Protein AF-A0A8T5ZTT2-F1 (afdb_monomer)

Mean predi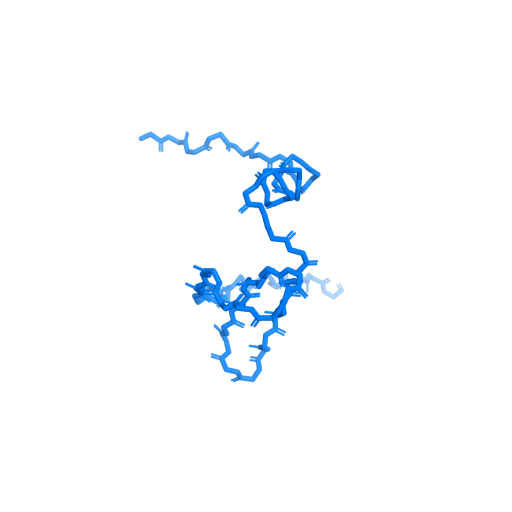cted aligned error: 7.63 Å

Secondary structure (DSSP, 8-state):
-PPP---HHHHHHHHHHTT--EEEEETTTTEEEEE-TT--EEEEEE----------

InterPro domains:
  IPR009833 Uncharacterised protein DUF1398 [PF07166] (2-46)
  IPR036696 YdfO-like superfamily [G3DSA:3.30.1810.10] (1-48)
  IPR036696 YdfO-like superfamily [SSF160419] (2-48)

Foldseek 3Di:
DPPDPDDPVVVVVVLVVVQFPDWDCDVVVQKIWTAHPVRHTDDMDGNPPPPPPPDD

Nearest PDB structures (foldseek):
  2hh8-assembly1_A  TM=9.289E-01  e=3.143E-06  Escherichia coli
  5yrx-assembly1_A-2  TM=5.124E-01  e=1.607E+00  Mycobacterium tuberculosis H37Rv
  2x8n-assembly1_A  TM=4.933E-01  e=3.639E+00  Chromobacterium violaceum ATCC 12472
  1pug-assembly2_D  TM=3.931E-01  e=3.639E+00  Escherichia coli

Solvent-accessible surface area (backbone atoms only — not comparable to full-atom values): 3594 Å² total; per-residue (Å²): 132,84,76,78,87,69,51,72,67,58,51,52,52,51,42,47,73,71,50,42,67,42,78,47,77,41,72,91,77,37,32,31,40,32,15,31,82,89,65,49,80,76,50,73,48,72,54,73,83,76,79,69,78,73,81,129

Organism: Escherichia coli (NCBI:txid562)

Radius of gyration: 13.53 Å; Cα contacts (8 Å, |Δi|>4): 62; chains: 1; bounding box: 33×32×26 Å

Structure (mmCIF, N/CA/C/O backbone):
data_AF-A0A8T5ZTT2-F1
#
_entry.id   AF-A0A8T5ZTT2-F1
#
loop_
_atom_site.group_PDB
_atom_site.id
_atom_site.type_symbol
_atom_site.label_atom_id
_atom_site.label_alt_id
_atom_site.label_comp_id
_atom_site.label_asym_id
_atom_site.label_entity_id
_atom_site.label_seq_id
_atom_site.pdbx_PDB_ins_code
_atom_site.Cartn_x
_atom_site.Cartn_y
_atom_site.Cartn_z
_atom_site.occupancy
_atom_site.B_iso_or_equiv
_atom_site.auth_seq_id
_atom_site.auth_comp_id
_atom_site.auth_asym_id
_atom_site.auth_atom_id
_atom_site.pdbx_PDB_model_num
ATOM 1 N N . LEU A 1 1 ? 14.831 12.950 15.647 1.00 40.56 1 LEU A N 1
ATOM 2 C CA . LEU A 1 1 ? 14.753 13.290 14.208 1.00 40.56 1 LEU A CA 1
ATOM 3 C C . LEU A 1 1 ? 13.328 13.729 13.889 1.00 40.56 1 LEU A C 1
ATOM 5 O O . LEU A 1 1 ? 12.436 12.895 13.950 1.00 40.56 1 LEU A O 1
ATOM 9 N N . LYS A 1 2 ? 13.080 15.021 13.630 1.00 44.66 2 LYS A N 1
ATOM 10 C CA . LYS A 1 2 ? 11.777 15.455 13.100 1.00 44.66 2 LYS A CA 1
ATOM 11 C C . LYS A 1 2 ? 11.678 14.930 11.666 1.00 44.66 2 LYS A C 1
ATOM 13 O O . LYS A 1 2 ? 12.525 15.277 10.845 1.00 44.66 2 LYS A O 1
ATOM 18 N 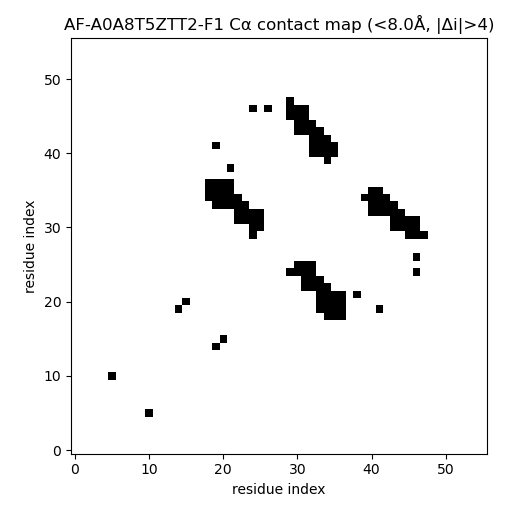N . SER A 1 3 ? 10.717 14.043 11.407 1.00 61.03 3 SER A N 1
ATOM 19 C CA . SER A 1 3 ? 10.404 13.577 10.054 1.00 61.03 3 SER A CA 1
ATOM 20 C C . SER A 1 3 ? 10.173 14.805 9.175 1.00 61.03 3 SER A C 1
ATOM 22 O O . SER A 1 3 ? 9.405 15.684 9.566 1.00 61.03 3 SER A O 1
ATOM 24 N N . ARG A 1 4 ? 10.872 14.918 8.040 1.00 69.50 4 ARG A N 1
ATOM 25 C CA . ARG A 1 4 ? 10.543 15.952 7.054 1.00 69.50 4 ARG A CA 1
ATOM 26 C C . ARG A 1 4 ? 9.096 15.707 6.641 1.00 69.50 4 ARG A C 1
ATOM 28 O O . ARG A 1 4 ? 8.779 14.610 6.187 1.00 69.50 4 ARG A O 1
ATOM 35 N N . GLU A 1 5 ? 8.231 16.696 6.835 1.00 74.62 5 GLU A N 1
ATOM 36 C CA . GLU A 1 5 ? 6.863 16.632 6.334 1.00 74.62 5 GLU A CA 1
ATOM 37 C C . GLU A 1 5 ? 6.931 16.531 4.809 1.00 74.62 5 GLU A C 1
ATOM 39 O O . GLU A 1 5 ? 7.286 17.484 4.116 1.00 74.62 5 GLU A O 1
ATOM 44 N N . ILE A 1 6 ? 6.684 15.332 4.284 1.00 84.44 6 ILE A N 1
ATOM 45 C CA . ILE A 1 6 ? 6.567 15.118 2.846 1.00 84.44 6 ILE A CA 1
ATOM 46 C C . ILE A 1 6 ? 5.183 15.572 2.400 1.00 84.44 6 ILE A C 1
ATOM 48 O O . ILE A 1 6 ? 4.181 15.342 3.081 1.00 84.44 6 ILE A O 1
ATOM 52 N N . THR A 1 7 ? 5.108 16.191 1.227 1.00 91.25 7 THR A N 1
ATOM 53 C CA . THR A 1 7 ? 3.809 16.513 0.636 1.00 91.25 7 THR A CA 1
ATOM 54 C C . THR A 1 7 ? 3.054 15.228 0.294 1.00 91.25 7 THR A C 1
ATOM 56 O O . THR A 1 7 ? 3.648 14.195 -0.034 1.00 91.25 7 THR A O 1
ATOM 59 N N . PHE A 1 8 ? 1.722 15.290 0.287 1.00 87.56 8 PHE A N 1
ATOM 60 C CA . PHE A 1 8 ? 0.904 14.144 -0.114 1.00 87.56 8 PHE A CA 1
ATOM 61 C C . PHE A 1 8 ? 1.191 13.684 -1.555 1.00 87.56 8 PHE A C 1
ATOM 63 O O . PHE A 1 8 ? 1.116 12.498 -1.877 1.00 87.56 8 PHE A O 1
ATOM 70 N N . GLN A 1 9 ? 1.554 14.612 -2.444 1.00 92.12 9 GLN A N 1
ATOM 71 C CA . GLN A 1 9 ? 1.941 14.283 -3.814 1.00 92.12 9 GLN A CA 1
ATOM 72 C C . GLN A 1 9 ? 3.233 13.462 -3.860 1.00 92.12 9 GLN A C 1
ATOM 74 O O . GLN A 1 9 ? 3.302 12.471 -4.588 1.00 92.12 9 GLN A O 1
ATOM 79 N N . GLU A 1 10 ? 4.244 13.855 -3.090 1.00 94.25 10 GLU A N 1
ATOM 80 C CA . GLU A 1 10 ? 5.519 13.143 -3.030 1.00 94.25 10 GLU A CA 1
ATOM 81 C C . GLU A 1 10 ? 5.367 11.765 -2.388 1.00 94.25 10 GLU A C 1
ATOM 83 O O . GLU A 1 10 ? 5.896 10.781 -2.901 1.00 94.25 10 GLU A O 1
ATOM 88 N N . TYR A 1 11 ? 4.530 11.665 -1.356 1.00 91.94 11 TYR A N 1
ATOM 89 C CA . TYR A 1 11 ? 4.123 10.390 -0.780 1.00 91.94 11 TYR A CA 1
ATOM 90 C C . TYR A 1 11 ? 3.511 9.443 -1.827 1.00 91.94 11 TYR A C 1
ATOM 92 O O . TYR A 1 11 ? 3.994 8.323 -2.000 1.00 91.94 11 TYR A O 1
ATOM 100 N N . ARG A 1 12 ? 2.515 9.899 -2.603 1.00 93.44 12 ARG A N 1
ATOM 101 C CA . ARG A 1 12 ? 1.914 9.083 -3.678 1.00 93.44 12 ARG A CA 1
ATOM 102 C C . ARG A 1 12 ? 2.923 8.697 -4.759 1.00 93.44 12 ARG A C 1
ATOM 104 O O . ARG A 1 12 ? 2.873 7.578 -5.262 1.00 93.44 12 ARG A O 1
ATOM 111 N N . ARG A 1 13 ? 3.852 9.594 -5.106 1.00 96.12 13 ARG A N 1
ATOM 112 C CA . ARG A 1 13 ? 4.930 9.298 -6.063 1.00 96.12 13 ARG A CA 1
ATOM 113 C C . ARG A 1 13 ? 5.842 8.187 -5.543 1.00 96.12 13 ARG A C 1
ATOM 115 O O . ARG A 1 13 ? 6.217 7.310 -6.315 1.00 96.12 13 ARG A O 1
ATOM 122 N N . ASN A 1 14 ? 6.177 8.207 -4.256 1.00 95.31 14 ASN A N 1
ATOM 123 C CA . ASN A 1 14 ? 6.993 7.168 -3.634 1.00 95.31 14 ASN A CA 1
ATOM 124 C C . ASN A 1 14 ? 6.261 5.819 -3.596 1.00 95.31 14 ASN A C 1
ATOM 126 O O . ASN A 1 14 ? 6.872 4.807 -3.922 1.00 95.31 14 ASN A O 1
ATOM 130 N N . LEU A 1 15 ? 4.953 5.801 -3.306 1.00 96.00 15 LEU A N 1
ATOM 131 C CA . LEU A 1 15 ? 4.138 4.581 -3.387 1.00 96.00 15 LEU A CA 1
ATOM 132 C C . LEU A 1 15 ? 4.122 3.991 -4.805 1.00 96.00 15 LEU A C 1
ATOM 134 O O . LEU A 1 15 ? 4.367 2.799 -4.975 1.00 96.00 15 LEU A O 1
ATOM 138 N N . ALA A 1 16 ? 3.903 4.824 -5.827 1.00 96.50 16 ALA A N 1
ATOM 139 C CA . ALA A 1 16 ? 3.921 4.375 -7.219 1.00 96.50 16 ALA A CA 1
ATOM 140 C C . ALA A 1 16 ? 5.294 3.802 -7.619 1.00 96.50 16 ALA A C 1
ATOM 142 O O . ALA A 1 16 ? 5.367 2.743 -8.237 1.00 96.50 16 ALA A O 1
ATOM 143 N N . LYS A 1 17 ? 6.392 4.456 -7.209 1.00 97.38 17 LYS A N 1
ATOM 144 C CA . LYS A 1 17 ? 7.760 3.944 -7.412 1.00 97.38 17 LYS A CA 1
ATOM 145 C C . LYS A 1 17 ? 8.010 2.608 -6.706 1.00 97.38 17 LYS A C 1
ATOM 147 O O . LYS A 1 17 ? 8.787 1.808 -7.210 1.00 97.38 17 LYS A O 1
ATOM 152 N N . ALA A 1 18 ? 7.356 2.364 -5.571 1.00 96.06 18 ALA A N 1
ATOM 153 C CA . ALA A 1 18 ? 7.432 1.109 -4.826 1.00 96.06 18 ALA A CA 1
ATOM 154 C C . ALA A 1 18 ? 6.537 -0.010 -5.400 1.00 96.06 18 ALA A C 1
ATOM 156 O O . ALA A 1 18 ? 6.436 -1.076 -4.800 1.00 96.06 18 ALA A O 1
ATOM 157 N N . GLY A 1 19 ? 5.872 0.215 -6.539 1.00 97.38 19 GLY A N 1
ATOM 158 C CA . GLY A 1 19 ? 5.023 -0.785 -7.191 1.00 97.38 19 GLY A CA 1
ATOM 159 C C . GLY A 1 19 ? 3.593 -0.856 -6.652 1.00 97.38 19 GLY A C 1
ATOM 160 O O . GLY A 1 19 ? 2.843 -1.754 -7.032 1.00 97.38 19 GLY A O 1
ATOM 161 N N . VAL A 1 20 ? 3.184 0.089 -5.798 1.00 98.00 20 VAL A N 1
ATOM 162 C CA . VAL A 1 20 ? 1.792 0.180 -5.348 1.00 98.00 20 VAL A CA 1
ATOM 163 C C . VAL A 1 20 ? 0.925 0.654 -6.507 1.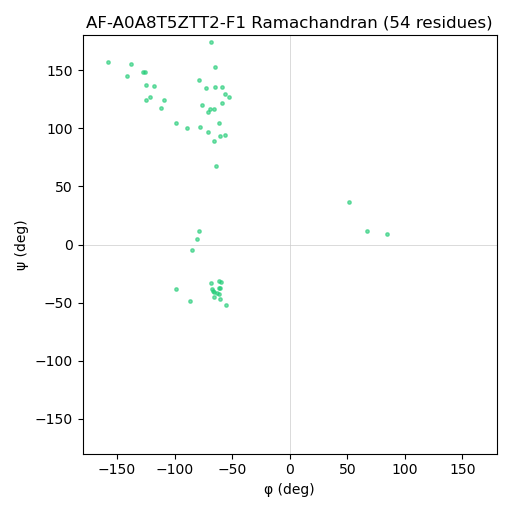00 98.00 20 VAL A C 1
ATOM 165 O O . VAL A 1 20 ? 1.013 1.803 -6.940 1.00 98.00 20 VAL A O 1
ATOM 168 N N . PHE A 1 21 ? 0.042 -0.226 -6.964 1.00 97.62 21 PHE A N 1
ATOM 169 C CA . PHE A 1 21 ? -0.958 0.076 -7.981 1.00 97.62 21 PHE A CA 1
ATOM 170 C C . PHE A 1 21 ? -2.323 0.382 -7.361 1.00 97.62 21 PHE A C 1
ATOM 172 O O . PHE A 1 21 ? -3.026 1.290 -7.800 1.00 97.62 21 PHE A O 1
ATOM 179 N N . ARG A 1 22 ? -2.690 -0.345 -6.298 1.00 97.50 22 ARG A N 1
ATOM 180 C CA . ARG A 1 22 ? -3.960 -0.168 -5.589 1.00 97.50 22 ARG A CA 1
ATOM 181 C C . ARG A 1 22 ? -3.706 0.076 -4.108 1.00 97.50 22 ARG A C 1
ATOM 183 O O . ARG A 1 22 ? -3.097 -0.740 -3.428 1.00 97.50 22 ARG A O 1
ATOM 190 N N . TRP A 1 23 ? -4.224 1.188 -3.600 1.00 95.75 23 TRP A N 1
ATOM 191 C CA . TRP A 1 23 ? -4.260 1.501 -2.173 1.00 95.75 23 TRP A CA 1
ATOM 192 C C . TRP A 1 23 ? -5.724 1.476 -1.716 1.00 95.75 23 TRP A C 1
ATOM 194 O O . TRP A 1 23 ? -6.540 2.272 -2.174 1.00 95.75 23 TRP A O 1
ATOM 204 N N . VAL A 1 24 ? -6.050 0.562 -0.797 1.00 96.62 24 VAL A N 1
ATOM 205 C CA . VAL A 1 24 ? -7.363 0.471 -0.145 1.00 96.62 24 VAL A CA 1
ATOM 206 C C . VAL A 1 24 ? -7.273 0.898 1.315 1.00 96.62 24 VAL A C 1
ATOM 208 O O . VAL A 1 24 ? -6.504 0.341 2.093 1.00 96.62 24 VAL A O 1
ATOM 211 N N . THR A 1 25 ? -8.089 1.874 1.699 1.00 95.31 25 THR A N 1
ATOM 212 C CA . THR A 1 25 ? -8.279 2.287 3.095 1.00 95.31 25 THR A CA 1
ATOM 213 C C . THR A 1 25 ? -9.560 1.635 3.606 1.00 95.31 25 THR A C 1
ATOM 215 O O . THR A 1 25 ? -10.650 2.077 3.253 1.00 95.31 25 THR A O 1
ATOM 218 N N . ASN A 1 26 ? -9.444 0.589 4.423 1.00 94.38 26 ASN A N 1
ATOM 219 C CA . ASN A 1 26 ? -10.588 -0.020 5.090 1.00 94.38 26 ASN A CA 1
ATOM 220 C C . ASN A 1 26 ? -10.818 0.670 6.441 1.00 94.38 26 ASN A C 1
ATOM 222 O O . ASN A 1 26 ? -10.136 0.400 7.431 1.00 94.38 26 ASN A O 1
ATOM 226 N N . ILE A 1 27 ? -11.790 1.582 6.471 1.00 91.00 27 ILE A N 1
ATOM 227 C CA . ILE A 1 27 ? -12.117 2.365 7.667 1.00 91.00 27 ILE A CA 1
ATOM 228 C C . ILE A 1 27 ? -12.722 1.472 8.757 1.00 91.00 27 ILE A C 1
ATOM 230 O O . ILE A 1 27 ? -12.453 1.694 9.934 1.00 91.00 27 ILE A O 1
ATOM 234 N N . HIS A 1 28 ? -13.481 0.434 8.401 1.00 91.12 28 HIS A N 1
ATOM 235 C CA . HIS A 1 28 ?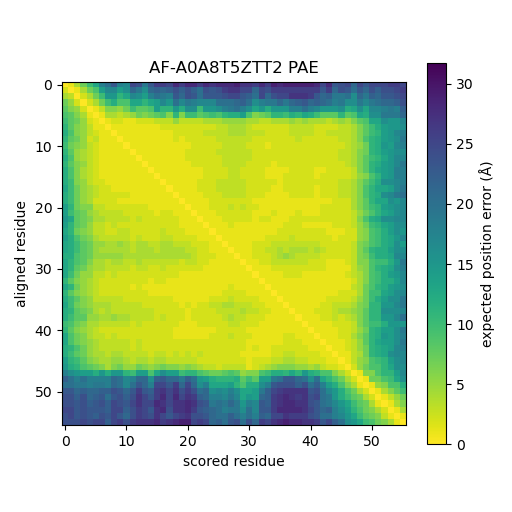 -14.078 -0.466 9.391 1.00 91.12 28 HIS A CA 1
ATOM 236 C C . HIS A 1 28 ? -13.011 -1.256 10.153 1.00 91.12 28 HIS A C 1
ATOM 238 O O . HIS A 1 28 ? -13.083 -1.378 11.371 1.00 91.12 28 HIS A O 1
ATOM 244 N N . GLU A 1 29 ? -11.977 -1.716 9.450 1.00 92.56 29 GLU A N 1
ATOM 245 C CA . GLU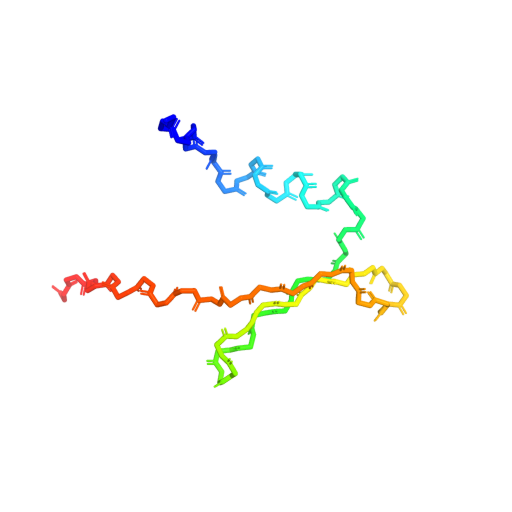 A 1 29 ? -10.850 -2.444 10.045 1.00 92.56 29 GLU A CA 1
ATOM 246 C C . GLU A 1 29 ? -9.754 -1.524 10.598 1.00 92.56 29 GLU A C 1
ATOM 248 O O . GLU A 1 29 ? -8.787 -2.012 11.179 1.00 92.56 29 GLU A O 1
ATOM 253 N N . GLN A 1 30 ? -9.874 -0.204 10.401 1.00 93.31 30 GLN A N 1
ATOM 254 C CA . GLN A 1 30 ? -8.826 0.780 10.705 1.00 93.31 30 GLN A CA 1
ATOM 255 C C . GLN A 1 30 ? -7.472 0.392 10.086 1.00 93.31 30 GLN A C 1
ATOM 257 O O . GLN A 1 30 ? -6.408 0.618 10.665 1.00 93.31 30 GLN A O 1
ATOM 262 N N . LYS A 1 31 ? -7.510 -0.192 8.887 1.00 94.12 31 LYS A N 1
ATOM 263 C CA . LYS A 1 31 ? -6.334 -0.691 8.178 1.00 94.12 31 LYS A CA 1
ATOM 264 C C . LYS A 1 31 ? -6.257 -0.149 6.773 1.00 94.12 31 LYS A C 1
ATOM 266 O O . LYS A 1 31 ? -7.257 0.079 6.092 1.00 94.12 31 LYS A O 1
ATOM 271 N N . ARG A 1 32 ? -5.027 0.018 6.324 1.00 96.25 32 ARG A N 1
ATOM 272 C CA . ARG A 1 32 ? -4.695 0.394 4.968 1.00 96.25 32 ARG A CA 1
ATOM 273 C C . ARG A 1 32 ? -3.886 -0.714 4.325 1.00 96.25 32 ARG A C 1
ATOM 275 O O . ARG A 1 32 ? -2.990 -1.280 4.947 1.00 96.25 32 ARG A O 1
ATOM 282 N N . TYR A 1 33 ? -4.228 -1.011 3.084 1.00 97.62 33 TYR A N 1
ATOM 283 C CA . TYR A 1 33 ? -3.654 -2.086 2.297 1.00 97.62 33 TYR A CA 1
ATOM 284 C C . TYR A 1 33 ? -3.105 -1.528 0.992 1.00 97.62 33 TYR A C 1
ATOM 286 O O . TYR A 1 33 ? -3.756 -0.711 0.333 1.00 97.62 33 TYR A O 1
ATOM 294 N N . TYR A 1 34 ? -1.925 -1.999 0.618 1.00 98.06 34 TYR A N 1
ATOM 295 C CA . TYR A 1 34 ? -1.222 -1.611 -0.594 1.00 98.06 34 TYR A CA 1
ATOM 296 C C . TYR A 1 34 ? -0.980 -2.856 -1.435 1.00 98.06 34 TYR A C 1
ATOM 298 O O . TYR A 1 34 ? -0.423 -3.832 -0.938 1.00 98.06 34 TYR A O 1
ATOM 306 N N . TYR A 1 35 ? -1.390 -2.822 -2.695 1.00 98.50 35 TYR A N 1
ATOM 307 C CA . TYR A 1 35 ? -1.326 -3.958 -3.604 1.00 98.50 35 TYR A CA 1
ATOM 308 C C . TYR A 1 35 ? -0.575 -3.597 -4.882 1.00 98.50 35 TYR A C 1
ATOM 310 O O . TYR A 1 35 ? -0.651 -2.459 -5.363 1.00 98.50 35 TYR A O 1
ATOM 318 N N . THR A 1 36 ? 0.097 -4.590 -5.451 1.00 98.06 36 THR A N 1
ATOM 319 C CA . THR A 1 36 ? 0.576 -4.590 -6.837 1.00 98.06 36 THR A CA 1
ATOM 320 C C . THR A 1 36 ? -0.591 -4.661 -7.829 1.00 98.06 36 THR A C 1
ATOM 322 O O . THR A 1 36 ? -1.758 -4.822 -7.460 1.00 98.06 36 THR A O 1
ATOM 325 N N . PHE A 1 37 ? -0.270 -4.541 -9.119 1.00 96.81 37 PHE A N 1
ATOM 326 C CA . PHE A 1 37 ? -1.237 -4.626 -10.217 1.00 96.81 37 PHE A CA 1
ATOM 327 C C . PHE A 1 37 ? -1.966 -5.980 -10.294 1.00 96.81 37 PHE A C 1
ATOM 329 O O . PHE A 1 37 ? -3.165 -6.016 -10.548 1.00 96.81 37 PHE A O 1
ATOM 336 N N . ASP A 1 38 ? -1.272 -7.084 -10.014 1.00 97.69 38 ASP A N 1
ATOM 337 C CA . ASP A 1 38 ? -1.821 -8.449 -9.988 1.00 97.69 38 ASP A CA 1
ATOM 338 C C . ASP A 1 38 ? -2.596 -8.776 -8.693 1.00 97.69 38 ASP A C 1
ATOM 340 O O . ASP A 1 38 ? -2.946 -9.926 -8.450 1.00 97.69 38 ASP A O 1
ATOM 344 N N . ASN A 1 39 ? -2.897 -7.763 -7.871 1.00 96.38 39 ASN A N 1
ATOM 345 C CA . ASN A 1 39 ? -3.562 -7.865 -6.568 1.00 96.38 39 ASN A CA 1
ATOM 346 C C . ASN A 1 39 ? -2.774 -8.576 -5.458 1.00 96.38 39 ASN A C 1
ATOM 348 O O . ASN A 1 39 ? -3.341 -8.805 -4.385 1.00 96.38 39 ASN A O 1
ATOM 352 N N . SER A 1 40 ? -1.481 -8.842 -5.641 1.00 97.88 40 SER A N 1
ATOM 353 C CA . SER A 1 40 ? -0.623 -9.302 -4.547 1.00 97.88 40 SER A CA 1
ATOM 354 C C . SER A 1 40 ? -0.480 -8.208 -3.473 1.00 97.88 40 SER A C 1
ATOM 356 O O . SER A 1 40 ? -0.316 -7.023 -3.771 1.00 97.88 40 SER A O 1
ATOM 358 N N . LEU A 1 41 ? -0.595 -8.581 -2.194 1.00 97.69 41 LEU A N 1
ATOM 359 C CA . LE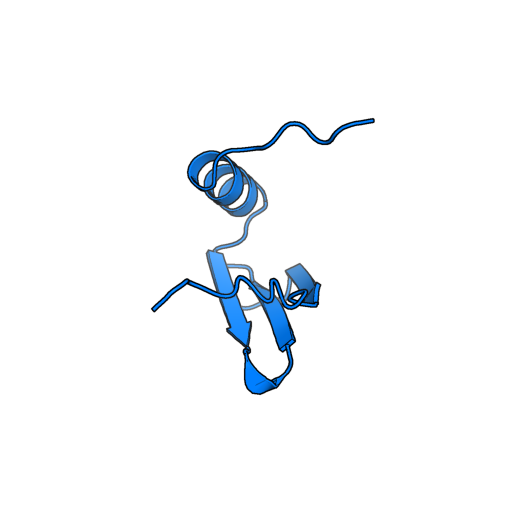U A 1 41 ? -0.469 -7.641 -1.074 1.00 97.69 41 LEU A CA 1
ATOM 360 C C . LEU A 1 41 ? 1.010 -7.293 -0.852 1.00 97.69 41 LEU A C 1
ATOM 362 O O . LEU A 1 41 ? 1.807 -8.170 -0.538 1.00 97.69 41 LEU A O 1
ATOM 366 N N . LEU A 1 42 ? 1.360 -6.011 -0.968 1.00 97.62 42 LEU A N 1
ATOM 367 C CA . LEU A 1 42 ? 2.713 -5.503 -0.718 1.00 97.62 42 LEU A CA 1
ATOM 368 C C . LEU A 1 42 ? 2.935 -5.175 0.753 1.00 97.62 42 LEU A C 1
ATOM 370 O O . LEU A 1 42 ? 3.960 -5.517 1.336 1.00 97.62 42 LEU A O 1
ATOM 374 N N . PHE A 1 43 ? 1.993 -4.437 1.336 1.00 96.06 43 PHE A N 1
ATOM 375 C CA . PHE A 1 43 ? 2.149 -3.881 2.670 1.00 96.06 43 PHE A CA 1
ATOM 376 C C . PHE A 1 43 ? 0.793 -3.569 3.298 1.00 96.06 43 PHE A C 1
ATOM 378 O O . PHE A 1 43 ? -0.202 -3.333 2.603 1.00 96.06 43 PHE A O 1
ATOM 385 N N . THR A 1 44 ? 0.764 -3.522 4.627 1.00 95.69 44 THR A N 1
ATOM 386 C CA . THR A 1 44 ? -0.383 -3.045 5.392 1.00 95.69 44 THR A CA 1
ATOM 387 C C . THR A 1 44 ? 0.070 -2.230 6.595 1.00 95.69 44 THR A C 1
ATOM 389 O O . THR A 1 44 ? 1.088 -2.527 7.214 1.00 95.69 44 THR A O 1
ATOM 392 N N . GLU A 1 45 ? -0.707 -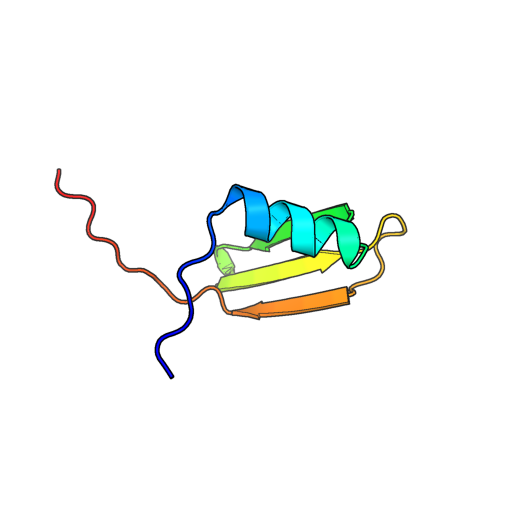1.207 6.930 1.00 92.19 45 GLU A N 1
ATOM 393 C CA . GLU A 1 45 ? -0.512 -0.395 8.128 1.00 92.19 45 GLU A CA 1
ATOM 394 C C . GLU A 1 45 ? -1.849 -0.102 8.806 1.00 92.19 45 GLU A C 1
ATOM 396 O O . GLU A 1 45 ? -2.907 -0.082 8.168 1.00 92.19 45 GLU A O 1
ATOM 401 N N . SER A 1 46 ? -1.798 0.167 10.107 1.00 92.19 46 SER A N 1
ATOM 402 C CA . SER A 1 46 ? -2.943 0.714 10.828 1.00 92.19 46 SER A CA 1
ATOM 403 C C . SER A 1 46 ? -3.139 2.175 10.443 1.00 92.19 46 SER A C 1
ATOM 405 O O . SER A 1 46 ? -2.196 2.966 10.444 1.00 92.19 46 SER A O 1
ATOM 407 N N . ILE A 1 47 ? -4.379 2.561 10.172 1.00 88.38 47 ILE A N 1
ATOM 408 C CA . ILE A 1 47 ? -4.737 3.966 10.023 1.00 88.38 47 ILE A CA 1
ATOM 409 C C . ILE A 1 47 ? -4.839 4.509 11.445 1.00 88.38 47 ILE A C 1
ATOM 411 O O . ILE A 1 47 ? -5.816 4.243 12.144 1.00 88.38 47 ILE A O 1
ATOM 415 N N . GLN A 1 48 ? -3.815 5.222 11.918 1.00 73.25 48 GLN A N 1
ATOM 416 C CA . GLN A 1 48 ? -3.960 5.966 13.167 1.00 73.25 48 GLN A CA 1
ATOM 417 C C . GLN A 1 48 ? -5.155 6.912 13.013 1.00 73.25 48 GLN A C 1
ATOM 419 O O . GLN A 1 48 ? -5.238 7.644 12.025 1.00 73.25 48 GLN A O 1
ATOM 424 N N . LYS A 1 49 ? -6.080 6.900 13.983 1.00 56.19 49 LYS A N 1
ATOM 425 C CA . LYS A 1 49 ? -7.095 7.948 14.099 1.00 56.19 49 LYS A CA 1
ATOM 426 C C . LYS A 1 49 ? -6.363 9.268 14.308 1.00 56.19 49 LYS A C 1
ATOM 428 O O . LYS A 1 49 ? -6.083 9.657 15.439 1.00 56.19 49 LYS A O 1
ATOM 433 N N . THR A 1 50 ? -6.096 10.004 13.239 1.00 49.50 50 THR A N 1
ATOM 434 C CA . THR A 1 50 ? -6.091 11.454 13.342 1.00 49.50 50 THR A CA 1
ATOM 435 C C . THR A 1 50 ? -7.533 11.826 13.639 1.00 49.50 50 THR A C 1
ATOM 437 O O . THR A 1 50 ? -8.338 12.046 12.740 1.00 49.50 50 THR A O 1
ATOM 440 N N . THR A 1 51 ? -7.884 11.867 14.925 1.00 42.91 51 THR A N 1
ATOM 441 C CA . THR A 1 51 ? -9.013 12.660 15.408 1.00 42.91 51 THR A CA 1
ATOM 442 C C . THR A 1 51 ? -8.653 14.124 15.144 1.00 42.91 51 THR A C 1
ATOM 444 O O . THR A 1 51 ? -8.361 14.886 16.056 1.00 42.91 51 THR A O 1
ATOM 447 N N . GLN A 1 52 ? -8.581 14.519 13.872 1.00 45.31 52 GLN A N 1
ATOM 448 C CA . GLN A 1 52 ? -8.727 15.909 13.502 1.00 45.31 52 GLN A C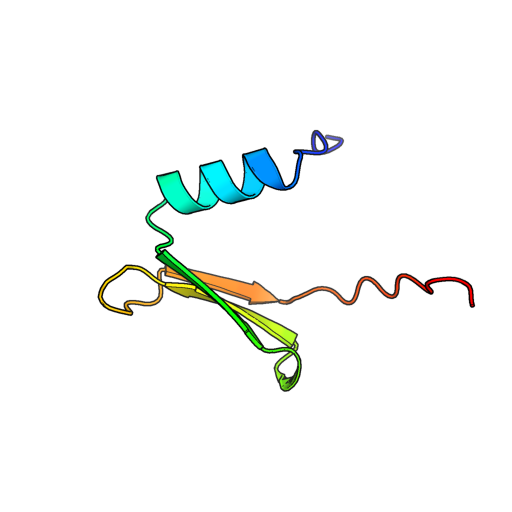A 1
ATOM 449 C C . GLN A 1 52 ? -10.197 16.197 13.746 1.00 45.31 52 GLN A C 1
ATOM 451 O O . GLN A 1 52 ? -11.067 15.840 12.954 1.00 45.31 52 GLN A O 1
ATOM 456 N N .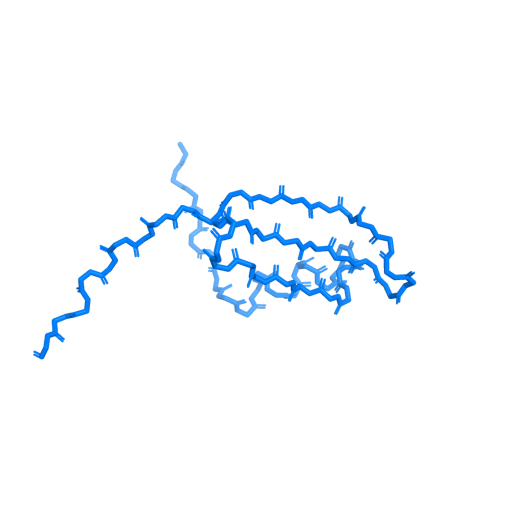 ILE A 1 53 ? -10.463 16.772 14.915 1.00 48.97 53 ILE A N 1
ATOM 457 C CA . ILE A 1 53 ? -11.656 17.572 15.134 1.00 48.97 53 ILE A CA 1
ATOM 458 C C . ILE A 1 53 ? -11.582 18.649 14.050 1.00 48.97 53 ILE A C 1
ATOM 460 O O . ILE A 1 53 ? -10.856 19.629 14.196 1.00 48.97 53 ILE A O 1
ATOM 464 N N . LEU A 1 54 ? -12.238 18.413 12.916 1.00 49.34 54 LEU A N 1
ATOM 465 C CA . LEU A 1 54 ? -12.538 19.484 11.983 1.00 49.34 54 LEU A CA 1
ATOM 466 C C . LEU A 1 54 ? -13.514 20.397 12.742 1.00 49.34 54 LEU A C 1
ATOM 468 O O . LEU A 1 54 ? -14.567 19.903 13.163 1.00 49.34 54 LEU A O 1
ATOM 472 N N . PRO A 1 55 ? -13.165 21.665 13.025 1.00 46.62 55 PRO A N 1
ATOM 473 C CA . PRO A 1 55 ? -14.120 22.584 13.626 1.00 46.62 55 PRO A CA 1
ATOM 474 C C . PRO A 1 55 ? -15.333 22.715 12.693 1.00 46.62 55 PRO A C 1
ATOM 476 O O . PRO A 1 55 ? -15.169 22.768 11.473 1.00 46.62 55 PRO A O 1
ATOM 479 N N . ARG A 1 56 ? -16.532 22.672 13.288 1.00 44.59 56 ARG A N 1
ATOM 480 C CA . ARG A 1 56 ? -17.812 22.915 12.606 1.00 44.59 56 ARG A CA 1
ATOM 481 C C . ARG A 1 56 ? -17.884 24.330 12.051 1.00 44.59 56 ARG A C 1
ATOM 483 O O . ARG A 1 56 ? -17.349 25.235 12.729 1.00 44.59 56 ARG A O 1
#

pLDDT: mean 84.49, std 19.02, range [40.56, 98.5]

Sequence (56 aa):
LKSREITFQEYRRNLAKAGVFRWVTNIHEQKRYYYTFDNSLLFTESIQKTTQILPR